Protein AF-A0A925IV89-F1 (afdb_monomer_lite)

Foldseek 3Di:
DDDPDPVVVVVVVVPPDPPPDPDCPVVVVVVLVVLLVVLVVVLVCLQPPDLDVPDPDPQVCVVVPNPDPVCPCLSVLLNCVSVVNNVVSVVRPVCSVVVNVVSVVVNVCSVDVPPPPPPDD

Secondary structure (DSSP, 8-state):
-----HHHHHHHGGG-------S-HHHHHHHHHHHHHHHHHHHHHHHHS---TTS----HHHHTT-S--TTTTHHHHHHHHHTT-HHHHHHH-TTHHHHHHHHHHHHHHHHS---------

Radius of gyration: 24.59 Å; chains: 1; bounding box: 34×31×83 Å

Sequence (121 aa):
MQKKNPEMITRMNKNFHPLSPPGNSIKKWMALHFELIFWITGICLLFFMNAAPAQPSLCFFRFIGLDSCPGCGIGHSIHHALHLRFAQSVQEHIAGIPAVLIILFRIKQLSYPKKTTVYEV

pLDDT: mean 71.46, std 14.23, range [42.53, 90.62]

Structure (mmCIF, N/CA/C/O backbone):
data_AF-A0A925IV89-F1
#
_entry.id   AF-A0A925IV89-F1
#
loop_
_atom_site.group_PDB
_atom_site.id
_atom_site.type_symbol
_atom_site.label_atom_id
_atom_site.label_alt_id
_atom_site.label_comp_id
_atom_site.label_asym_id
_atom_site.label_entity_id
_atom_site.label_seq_id
_atom_site.pdbx_PDB_ins_code
_atom_site.Cartn_x
_atom_site.Cartn_y
_atom_site.Cartn_z
_atom_site.occupancy
_atom_site.B_iso_or_equiv
_atom_site.auth_seq_id
_atom_site.auth_comp_id
_atom_site.auth_asym_id
_atom_site.auth_atom_id
_atom_site.pdbx_PDB_model_num
ATOM 1 N N . MET A 1 1 ? 2.321 15.042 61.373 1.00 42.53 1 MET A N 1
ATOM 2 C CA . MET A 1 1 ? 2.354 14.330 60.076 1.00 42.53 1 MET A CA 1
ATOM 3 C C . MET A 1 1 ? 1.242 13.285 60.068 1.00 42.53 1 MET A C 1
ATOM 5 O O . MET A 1 1 ? 1.300 12.342 60.844 1.00 42.53 1 MET A O 1
ATOM 9 N N . GLN A 1 2 ? 0.175 13.515 59.298 1.00 49.03 2 GLN A N 1
ATOM 10 C CA . GLN A 1 2 ? -1.017 12.655 59.237 1.00 49.03 2 GLN A CA 1
ATOM 11 C C . GLN A 1 2 ? -0.722 11.410 58.385 1.00 49.03 2 GLN A C 1
ATOM 13 O O . GLN A 1 2 ? -0.586 11.497 57.166 1.00 49.03 2 GLN A O 1
ATOM 18 N N . LYS A 1 3 ? -0.589 10.255 59.042 1.00 50.66 3 LYS A N 1
ATOM 19 C CA . LYS A 1 3 ? -0.358 8.943 58.425 1.00 50.66 3 LYS A CA 1
ATOM 20 C C . LYS A 1 3 ? -1.632 8.524 57.680 1.00 50.66 3 LYS A C 1
ATOM 22 O O . LYS A 1 3 ? -2.555 7.991 58.292 1.00 50.66 3 LYS A O 1
ATOM 27 N N . LYS A 1 4 ? -1.726 8.824 56.378 1.00 52.72 4 LYS A N 1
ATOM 28 C CA . LYS A 1 4 ? -2.882 8.426 55.557 1.00 52.72 4 LYS A CA 1
ATOM 29 C C . LYS A 1 4 ? -2.965 6.894 55.525 1.00 52.72 4 LYS A C 1
ATOM 31 O O . LYS A 1 4 ? -2.071 6.223 55.021 1.00 52.72 4 LYS A O 1
ATOM 36 N N . ASN A 1 5 ? -4.031 6.378 56.133 1.00 59.41 5 ASN A N 1
ATOM 37 C CA . ASN A 1 5 ? -4.378 4.965 56.261 1.00 59.41 5 ASN A CA 1
ATOM 38 C C . ASN A 1 5 ? -4.466 4.290 54.866 1.00 59.41 5 ASN A C 1
ATOM 40 O O . ASN A 1 5 ? -5.216 4.798 54.023 1.00 59.41 5 ASN A O 1
ATOM 44 N N . PRO A 1 6 ? -3.742 3.181 54.600 1.00 57.09 6 PRO A N 1
ATOM 45 C CA . PRO A 1 6 ? -3.689 2.529 53.280 1.00 57.09 6 PRO A CA 1
ATOM 46 C C . PRO A 1 6 ? -5.054 2.042 52.765 1.00 57.09 6 PRO A C 1
ATOM 48 O O . PRO A 1 6 ? -5.274 1.976 51.559 1.00 57.09 6 PRO A O 1
ATOM 51 N N . GLU A 1 7 ? -6.009 1.790 53.661 1.00 57.25 7 GLU A N 1
ATOM 52 C CA . GLU A 1 7 ? -7.374 1.362 53.325 1.00 57.25 7 GLU A CA 1
ATOM 53 C C . GLU A 1 7 ? -8.178 2.422 52.540 1.00 57.25 7 GLU A C 1
ATOM 55 O O . GLU A 1 7 ? -9.070 2.081 51.759 1.00 57.25 7 GLU A O 1
ATOM 60 N N . MET A 1 8 ? -7.873 3.719 52.710 1.00 51.84 8 MET A N 1
ATOM 61 C CA . MET A 1 8 ? -8.612 4.794 52.028 1.00 51.84 8 MET A CA 1
ATOM 62 C C . MET A 1 8 ? -8.209 4.966 50.560 1.00 51.84 8 MET A C 1
ATOM 64 O O . MET A 1 8 ? -9.066 5.242 49.720 1.00 51.84 8 MET A O 1
ATOM 68 N N . ILE A 1 9 ? -6.930 4.769 50.231 1.00 56.62 9 ILE A N 1
ATOM 69 C CA . ILE A 1 9 ? -6.426 4.910 48.854 1.00 56.62 9 ILE A CA 1
ATOM 70 C C . ILE A 1 9 ? -7.041 3.817 47.963 1.00 56.62 9 ILE A C 1
ATOM 72 O O . ILE A 1 9 ? -7.491 4.085 46.849 1.00 56.62 9 ILE A O 1
ATOM 76 N N . THR A 1 10 ? -7.191 2.606 48.504 1.00 57.38 10 THR A N 1
ATOM 77 C CA . THR A 1 10 ? -7.741 1.440 47.797 1.00 57.38 10 THR A CA 1
ATOM 78 C C . THR A 1 10 ? -9.226 1.579 47.433 1.00 57.38 10 THR A C 1
ATOM 80 O O . THR A 1 10 ? -9.700 0.930 46.500 1.00 57.38 10 THR A O 1
ATOM 83 N N . ARG A 1 11 ? -9.993 2.433 48.125 1.00 55.12 11 ARG A N 1
ATOM 84 C CA . ARG A 1 11 ? -11.411 2.675 47.792 1.00 55.12 11 ARG A CA 1
ATOM 85 C C . ARG A 1 11 ? -11.612 3.751 46.724 1.00 55.12 11 ARG A C 1
ATOM 87 O O . ARG A 1 11 ? -12.629 3.711 46.039 1.00 55.12 11 ARG A O 1
ATOM 94 N N . MET A 1 12 ? -10.657 4.663 46.537 1.00 53.91 12 MET A N 1
ATOM 95 C CA . MET A 1 12 ? -10.784 5.754 45.560 1.00 53.91 12 MET A CA 1
ATOM 96 C C . MET A 1 12 ? -10.483 5.321 44.113 1.00 53.91 12 MET A C 1
ATOM 98 O O . MET A 1 12 ? -11.050 5.894 43.191 1.00 53.91 12 MET A O 1
ATOM 102 N N . ASN A 1 13 ? -9.680 4.270 43.901 1.00 55.97 13 ASN A N 1
ATOM 103 C CA . ASN A 1 13 ? -9.344 3.763 42.558 1.00 55.97 13 ASN A CA 1
ATOM 104 C C . ASN A 1 13 ? -10.497 2.958 41.907 1.00 55.97 13 ASN A C 1
ATOM 106 O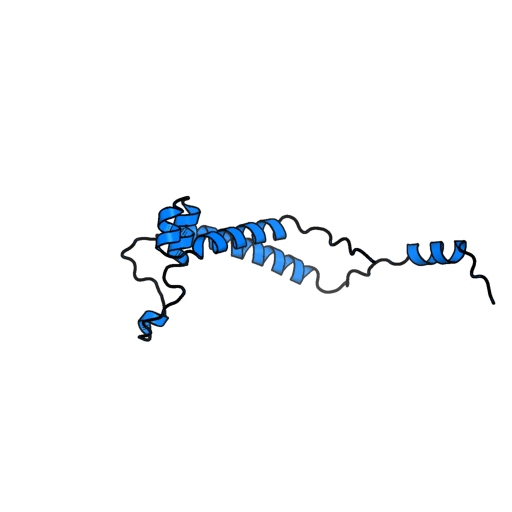 O . ASN A 1 13 ? -10.654 2.923 40.694 1.00 55.97 13 ASN A O 1
ATOM 110 N N . LYS A 1 14 ? -11.415 2.380 42.691 1.00 55.66 14 LYS A N 1
ATOM 111 C CA . LYS A 1 14 ? -12.485 1.525 42.133 1.00 55.66 14 LYS A CA 1
ATOM 112 C C . LYS A 1 14 ? -13.559 2.273 41.329 1.00 55.66 14 LYS A C 1
ATOM 114 O O . LYS A 1 14 ? -14.382 1.625 40.695 1.00 55.66 14 LYS A O 1
ATOM 119 N N . ASN A 1 15 ? -13.554 3.607 41.354 1.00 47.34 15 ASN A N 1
ATOM 120 C CA . ASN A 1 15 ? -14.486 4.447 40.597 1.00 47.34 15 ASN A CA 1
ATOM 121 C C . ASN A 1 15 ? -13.813 5.199 39.441 1.00 47.34 15 ASN A C 1
ATOM 123 O O . ASN A 1 15 ? -14.465 6.018 38.792 1.00 47.34 15 ASN A O 1
ATOM 127 N N . PHE A 1 16 ? -12.534 4.935 39.154 1.00 53.41 16 PHE A N 1
ATOM 128 C CA . PHE A 1 16 ? -11.874 5.520 37.993 1.00 53.41 16 PHE A CA 1
ATOM 129 C C . PHE A 1 16 ? -12.187 4.689 36.745 1.00 53.41 16 PHE A C 1
ATOM 131 O O . PHE A 1 16 ? -11.385 3.921 36.225 1.00 53.41 16 PHE A O 1
ATOM 138 N N . HIS A 1 17 ? -13.429 4.818 36.287 1.00 55.56 17 HIS A N 1
ATOM 139 C CA . HIS A 1 17 ? -13.809 4.434 34.938 1.00 55.56 17 HIS A CA 1
ATOM 140 C C . HIS A 1 17 ? -13.165 5.447 33.978 1.00 55.56 17 HIS A C 1
ATOM 142 O O . HIS A 1 17 ? -13.482 6.636 34.093 1.00 55.56 17 HIS A O 1
ATOM 148 N N . PRO A 1 18 ? -12.320 5.046 33.007 1.00 51.03 18 PRO A N 1
ATOM 149 C CA . PRO A 1 18 ? -11.990 5.934 31.908 1.00 51.03 18 PRO A CA 1
ATOM 150 C C . PRO A 1 18 ? -13.294 6.170 31.150 1.00 51.03 18 PRO A C 1
ATOM 152 O O . PRO A 1 18 ? -13.807 5.285 30.460 1.00 51.03 18 PRO A O 1
ATOM 155 N N . LEU A 1 19 ? -13.879 7.348 31.369 1.00 50.66 19 LEU A N 1
ATOM 156 C CA . LEU A 1 19 ? -15.038 7.844 30.649 1.00 50.66 19 LEU A CA 1
ATOM 157 C C . LEU A 1 19 ? -14.709 7.778 29.156 1.00 50.66 19 LEU A C 1
ATOM 159 O O . LEU A 1 19 ? -14.026 8.637 28.604 1.00 50.66 19 LEU A O 1
ATOM 163 N N . SER A 1 20 ? -15.187 6.716 28.508 1.00 55.44 20 SER A N 1
ATOM 164 C CA . SER A 1 20 ? -15.322 6.677 27.062 1.00 55.44 20 SER A CA 1
ATOM 165 C C . SER A 1 20 ? -16.215 7.859 26.691 1.00 55.44 20 SER A C 1
ATOM 167 O O . SER A 1 20 ? -17.321 7.936 27.227 1.00 55.44 20 SER A O 1
ATOM 169 N N . PRO A 1 21 ? -15.762 8.805 25.852 1.00 55.09 21 PRO A N 1
ATOM 170 C CA . PRO A 1 21 ? -16.549 9.985 25.533 1.00 55.09 21 PRO A CA 1
ATOM 171 C C . PRO A 1 21 ? -17.866 9.555 24.864 1.00 55.09 21 PRO A C 1
ATOM 173 O O . PRO A 1 21 ? -17.824 8.976 23.771 1.00 55.09 21 PRO A O 1
ATOM 176 N N . PRO A 1 22 ? -19.041 9.826 25.467 1.00 61.34 22 PRO A N 1
ATOM 177 C CA . PRO A 1 22 ? -20.311 9.620 24.796 1.00 61.34 22 PRO A CA 1
ATOM 178 C C . PRO A 1 22 ? -20.527 10.796 23.839 1.00 61.34 22 PRO A C 1
ATOM 180 O O . PRO A 1 22 ? -20.960 11.875 24.228 1.00 61.34 22 PRO A O 1
ATOM 183 N N . GLY A 1 23 ? -20.171 10.606 22.570 1.00 53.81 23 GLY A N 1
ATOM 184 C CA . GLY A 1 23 ? -20.397 11.619 21.541 1.00 53.81 23 GLY A CA 1
ATOM 185 C C . GLY A 1 23 ? -19.871 11.195 20.176 1.00 53.81 23 GLY A C 1
ATOM 186 O O . GLY A 1 23 ? -18.667 11.206 19.945 1.00 53.81 23 GLY A O 1
ATOM 187 N N . ASN A 1 24 ? -20.791 10.854 19.266 1.00 59.53 24 ASN A N 1
ATOM 188 C CA . ASN A 1 24 ? -20.609 10.462 17.854 1.00 59.53 24 ASN A CA 1
ATOM 189 C C . ASN A 1 24 ? -20.195 9.004 17.538 1.00 59.53 24 ASN A C 1
ATOM 191 O O . ASN A 1 24 ? -19.471 8.755 16.570 1.00 59.53 24 ASN A O 1
ATOM 195 N N . SER A 1 25 ? -20.736 8.019 18.267 1.00 61.69 25 SER A N 1
ATOM 196 C CA . SER A 1 25 ? -20.529 6.578 18.006 1.00 61.69 25 SER A CA 1
ATOM 197 C C . SER A 1 25 ? -20.932 6.108 16.601 1.00 61.69 25 SER A C 1
ATOM 199 O O . SER A 1 25 ? -20.268 5.238 16.048 1.00 61.69 25 SER A O 1
ATOM 201 N N . ILE A 1 26 ? -21.945 6.717 15.977 1.00 67.44 26 ILE A N 1
ATOM 202 C CA . ILE A 1 26 ? -22.369 6.379 14.606 1.00 67.44 26 ILE A CA 1
ATOM 203 C C . ILE A 1 26 ? -21.322 6.776 13.561 1.00 67.44 26 ILE A C 1
ATOM 205 O O . ILE A 1 26 ? -21.034 5.999 12.657 1.00 67.44 26 ILE A O 1
ATOM 209 N N . LYS A 1 27 ? -20.686 7.947 13.701 1.00 70.25 27 LYS A N 1
ATOM 210 C CA . LYS A 1 27 ? -19.675 8.408 12.735 1.00 70.25 27 LYS A CA 1
ATOM 211 C C . LYS A 1 27 ? -18.418 7.544 12.785 1.00 70.25 27 LYS A C 1
ATOM 213 O O . LYS A 1 27 ? -17.875 7.215 11.738 1.00 70.25 27 LYS A O 1
ATOM 218 N N . LYS A 1 28 ? -17.992 7.136 13.987 1.00 68.75 28 LYS A N 1
ATOM 219 C CA . LYS A 1 28 ? -16.848 6.227 14.170 1.00 68.75 28 LYS A CA 1
ATOM 220 C C . LYS A 1 28 ? -17.137 4.831 13.624 1.00 68.75 28 LYS A C 1
ATOM 222 O O . LYS A 1 28 ? -16.285 4.271 12.948 1.00 68.75 28 LYS A O 1
ATOM 227 N N . TRP A 1 29 ? -18.338 4.302 13.864 1.00 68.56 29 TRP A N 1
ATOM 228 C CA . TRP A 1 29 ? -18.762 3.024 13.292 1.00 68.56 29 TRP A CA 1
ATOM 229 C C . TRP A 1 29 ? -18.818 3.066 11.765 1.00 68.56 29 TRP A C 1
ATOM 231 O O . TRP A 1 29 ? -18.255 2.183 11.124 1.00 68.56 29 TRP A O 1
ATOM 241 N N . MET A 1 30 ? -19.419 4.104 11.178 1.00 75.00 30 MET A N 1
ATOM 242 C CA . MET A 1 30 ? -19.453 4.267 9.723 1.00 75.00 30 MET A CA 1
ATOM 243 C C . MET A 1 30 ? -18.044 4.396 9.145 1.00 75.00 30 MET A C 1
ATOM 245 O O . MET A 1 30 ? -17.704 3.645 8.240 1.00 75.00 30 MET A O 1
ATOM 249 N N . ALA A 1 31 ? -17.200 5.275 9.694 1.00 75.06 31 ALA A N 1
ATOM 250 C CA . ALA A 1 31 ? -15.827 5.455 9.220 1.00 75.06 31 ALA A CA 1
ATOM 251 C C . ALA A 1 31 ? -15.019 4.146 9.263 1.00 75.06 31 ALA A C 1
ATOM 253 O O . ALA A 1 31 ? -14.330 3.836 8.299 1.00 75.06 31 ALA A O 1
ATOM 254 N N . LEU A 1 32 ? -15.172 3.343 10.324 1.00 74.38 32 LEU A N 1
ATOM 255 C CA . LEU A 1 32 ? -14.529 2.032 10.449 1.00 74.38 32 LEU A CA 1
ATOM 256 C C . LEU A 1 32 ? -14.971 1.062 9.340 1.00 74.38 32 LEU A C 1
ATOM 258 O O . LEU A 1 32 ? -14.141 0.397 8.729 1.00 74.38 32 LEU A O 1
ATOM 262 N N . HIS A 1 33 ? -16.276 0.987 9.062 1.00 82.00 33 HIS A N 1
ATOM 263 C CA . HIS A 1 33 ? -16.806 0.098 8.023 1.00 82.00 33 HIS A CA 1
ATOM 264 C C . HIS A 1 33 ? -16.402 0.570 6.625 1.00 82.00 33 HIS A C 1
ATOM 266 O O . HIS A 1 33 ? -15.995 -0.245 5.801 1.00 82.00 33 HIS A O 1
ATOM 272 N N . PHE A 1 34 ? -16.454 1.879 6.368 1.00 87.88 34 PHE A N 1
ATOM 273 C CA . PHE A 1 34 ? -16.003 2.456 5.103 1.00 87.88 34 PHE A CA 1
ATOM 274 C C . PHE A 1 34 ? -14.510 2.243 4.879 1.00 87.88 34 PHE A C 1
ATOM 276 O O . PHE A 1 34 ? -14.124 1.903 3.768 1.00 87.88 34 PHE A O 1
ATOM 283 N N . GLU A 1 35 ? -13.677 2.383 5.911 1.00 87.00 35 GLU A N 1
ATOM 284 C CA . GLU A 1 35 ? -12.242 2.130 5.801 1.00 87.00 35 GLU A CA 1
ATOM 285 C C . GLU A 1 35 ? -11.968 0.660 5.451 1.00 87.00 35 GLU A C 1
ATOM 287 O O . GLU A 1 35 ? -11.183 0.381 4.546 1.00 87.00 35 GLU A O 1
ATOM 292 N N . LEU A 1 36 ? -12.676 -0.288 6.080 1.00 86.81 36 LEU A N 1
ATOM 293 C CA . LEU A 1 36 ? -12.548 -1.713 5.755 1.00 86.81 36 LEU A CA 1
ATOM 294 C C . LEU A 1 36 ? -12.950 -1.994 4.303 1.00 86.81 36 LEU A C 1
ATOM 296 O O . LEU A 1 36 ? -12.193 -2.621 3.563 1.00 86.81 36 LEU A O 1
ATOM 300 N N . ILE A 1 37 ? -14.124 -1.506 3.891 1.00 89.56 37 ILE A N 1
ATOM 3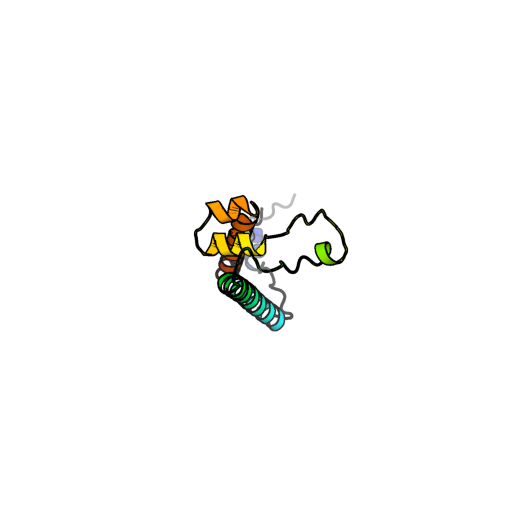01 C CA . ILE A 1 37 ? -14.639 -1.677 2.529 1.00 89.56 37 ILE A CA 1
ATOM 302 C C . ILE A 1 37 ? -13.682 -1.041 1.522 1.00 89.56 37 ILE A C 1
ATOM 304 O O . ILE A 1 37 ? -13.407 -1.645 0.489 1.00 89.56 37 ILE A O 1
ATOM 308 N N . PHE A 1 38 ? -13.131 0.134 1.826 1.00 90.56 38 PHE A N 1
ATOM 309 C CA . PHE A 1 38 ? -12.170 0.828 0.976 1.00 90.56 38 PHE A CA 1
ATOM 310 C C . PHE A 1 38 ? -10.894 0.005 0.768 1.00 90.56 38 PHE A C 1
ATOM 312 O O . PHE A 1 38 ? -10.480 -0.190 -0.373 1.00 90.56 38 PHE A O 1
ATOM 319 N N . TRP A 1 39 ? -10.305 -0.542 1.837 1.00 89.81 39 TRP A N 1
ATOM 320 C CA . TRP A 1 39 ? -9.104 -1.376 1.727 1.00 89.81 39 TRP A CA 1
ATOM 321 C C . TRP A 1 39 ? -9.360 -2.684 0.967 1.00 89.81 39 TRP A C 1
ATOM 323 O O . TRP A 1 39 ? -8.554 -3.057 0.113 1.00 89.81 39 TRP A O 1
ATOM 333 N N . ILE A 1 40 ? -10.484 -3.362 1.234 1.00 89.88 40 ILE A N 1
ATOM 334 C CA . ILE A 1 40 ? -10.870 -4.590 0.520 1.00 89.88 40 ILE A CA 1
ATOM 335 C C . ILE A 1 40 ? -11.110 -4.291 -0.962 1.00 89.88 40 ILE A C 1
ATOM 337 O O . ILE A 1 40 ? -10.560 -4.973 -1.825 1.00 89.88 40 ILE A O 1
ATOM 341 N N . THR A 1 41 ? -11.879 -3.243 -1.260 1.00 90.62 41 THR A N 1
ATOM 342 C CA . THR A 1 41 ? -12.165 -2.818 -2.637 1.00 90.62 41 THR A CA 1
ATOM 343 C C . THR A 1 41 ? -10.879 -2.446 -3.365 1.00 90.62 41 THR A C 1
ATOM 345 O O . THR A 1 41 ? -10.706 -2.840 -4.512 1.00 90.62 41 THR A O 1
ATOM 348 N N . GLY A 1 42 ? -9.948 -1.757 -2.696 1.00 89.12 42 GLY A N 1
ATOM 349 C CA . GLY A 1 42 ? -8.627 -1.447 -3.233 1.00 89.12 42 GLY A CA 1
ATOM 350 C C . GLY A 1 42 ? -7.860 -2.704 -3.640 1.00 89.12 42 GLY A C 1
ATOM 351 O O . GLY A 1 42 ? -7.455 -2.816 -4.792 1.00 89.12 42 GLY A O 1
ATOM 352 N N . ILE A 1 43 ? -7.717 -3.691 -2.746 1.00 88.06 43 ILE A N 1
ATOM 353 C CA . ILE A 1 43 ? -7.040 -4.956 -3.086 1.00 88.06 43 ILE A CA 1
ATOM 354 C C . ILE A 1 43 ? -7.753 -5.682 -4.225 1.00 88.06 43 ILE A C 1
ATOM 356 O O . ILE A 1 43 ? -7.085 -6.135 -5.150 1.00 88.06 43 ILE A O 1
ATOM 360 N N . CYS A 1 44 ? -9.084 -5.782 -4.192 1.00 89.31 44 CYS A N 1
ATOM 361 C CA . CYS A 1 44 ? -9.842 -6.420 -5.267 1.00 89.31 44 CYS A CA 1
ATOM 362 C C . CYS A 1 44 ? -9.604 -5.719 -6.606 1.00 89.31 44 CYS A C 1
ATOM 364 O O . CYS A 1 44 ? -9.323 -6.380 -7.601 1.00 89.31 44 CYS A O 1
ATOM 366 N N . LEU A 1 45 ? -9.667 -4.389 -6.635 1.00 87.06 45 LEU A N 1
ATOM 367 C CA . LEU A 1 45 ? -9.451 -3.618 -7.851 1.00 87.06 45 LEU A CA 1
ATOM 368 C C . LEU A 1 45 ? -8.025 -3.800 -8.374 1.00 87.06 45 LEU A C 1
ATOM 370 O O . LEU A 1 45 ? -7.862 -4.050 -9.560 1.00 87.06 45 LEU A O 1
ATOM 374 N N . LEU A 1 46 ? -7.004 -3.758 -7.512 1.00 85.62 46 LEU A N 1
ATOM 375 C CA . LEU A 1 46 ? -5.615 -4.007 -7.919 1.00 85.62 46 LEU A CA 1
ATOM 376 C C . LEU A 1 46 ? -5.377 -5.459 -8.370 1.00 85.62 46 LEU A C 1
ATOM 378 O O . LEU A 1 46 ? -4.566 -5.695 -9.262 1.00 85.62 46 LEU A O 1
ATOM 382 N N . PHE A 1 47 ? -6.092 -6.423 -7.792 1.00 85.50 47 PHE A N 1
ATOM 383 C CA . PHE A 1 47 ? -6.042 -7.823 -8.209 1.00 85.50 47 PHE A CA 1
ATOM 384 C C . PHE A 1 47 ? -6.649 -8.025 -9.604 1.00 85.50 47 PHE A C 1
ATOM 386 O O . PHE A 1 47 ? -6.051 -8.689 -10.443 1.00 85.50 47 PHE A O 1
ATOM 393 N N . PHE A 1 48 ? -7.811 -7.425 -9.880 1.00 84.75 48 PHE A N 1
ATOM 394 C CA . PHE A 1 48 ? -8.472 -7.531 -11.187 1.00 84.75 48 PHE A CA 1
ATOM 395 C C . PHE A 1 48 ? -7.896 -6.589 -12.249 1.00 84.75 48 PHE A C 1
ATOM 397 O O . PHE A 1 48 ? -8.115 -6.801 -13.442 1.00 84.75 48 PHE A O 1
ATOM 404 N N . MET A 1 49 ? -7.172 -5.545 -11.842 1.00 79.44 49 MET A N 1
ATOM 405 C CA . MET A 1 49 ? -6.498 -4.644 -12.765 1.00 79.44 49 MET A CA 1
ATOM 406 C C . MET A 1 49 ? -5.419 -5.416 -13.519 1.00 79.44 49 MET A C 1
ATOM 408 O O . MET A 1 49 ? -4.521 -6.000 -12.924 1.00 79.44 49 MET A O 1
ATOM 412 N N . ASN A 1 50 ? -5.504 -5.413 -14.844 1.00 68.56 50 ASN A N 1
ATOM 413 C CA . ASN A 1 50 ? -4.547 -6.112 -15.685 1.00 68.56 50 ASN A CA 1
ATOM 414 C C . ASN A 1 50 ? -3.196 -5.376 -15.667 1.00 68.56 50 ASN A C 1
ATOM 416 O O . ASN A 1 50 ? -3.087 -4.297 -16.250 1.00 68.56 50 ASN A O 1
ATOM 420 N N . ALA A 1 51 ? -2.167 -5.956 -15.043 1.00 67.56 51 ALA A N 1
ATOM 421 C CA . ALA A 1 51 ? -0.789 -5.453 -15.093 1.00 67.56 51 ALA A CA 1
ATOM 422 C C . ALA A 1 51 ? -0.098 -5.818 -16.420 1.00 67.56 51 ALA A C 1
ATOM 424 O O . ALA A 1 51 ? 1.008 -6.357 -16.453 1.00 67.56 51 ALA A O 1
ATOM 425 N N . ALA A 1 52 ? -0.780 -5.592 -17.543 1.00 63.41 52 ALA A N 1
ATOM 426 C CA . ALA A 1 52 ? -0.204 -5.868 -18.848 1.00 63.41 52 ALA A CA 1
ATOM 427 C C . ALA A 1 52 ? 0.945 -4.877 -19.128 1.00 63.41 52 ALA A C 1
ATOM 429 O O . ALA A 1 52 ? 0.745 -3.666 -19.004 1.00 63.41 52 ALA A O 1
ATOM 430 N N . PRO A 1 53 ? 2.119 -5.352 -19.588 1.00 56.38 53 PRO A N 1
ATOM 431 C CA . PRO A 1 53 ? 3.319 -4.526 -19.779 1.00 56.38 53 PRO A CA 1
ATOM 432 C C . PRO A 1 53 ? 3.163 -3.429 -20.846 1.00 56.38 53 PRO A C 1
ATOM 434 O O . PRO A 1 53 ? 3.993 -2.531 -20.931 1.00 56.38 53 PRO A O 1
ATOM 437 N N . ALA A 1 54 ? 2.112 -3.501 -21.667 1.00 51.56 54 ALA A N 1
ATOM 438 C CA . ALA A 1 54 ? 1.851 -2.580 -22.770 1.00 51.56 54 ALA A CA 1
ATOM 439 C C . ALA A 1 54 ? 0.785 -1.517 -22.461 1.00 51.56 54 ALA A C 1
ATOM 441 O O . ALA A 1 54 ? 0.509 -0.681 -23.320 1.00 51.56 54 ALA A O 1
ATOM 442 N N . GLN A 1 55 ? 0.167 -1.539 -21.274 1.00 53.16 55 GLN A N 1
ATOM 443 C CA . GLN A 1 55 ? -0.816 -0.51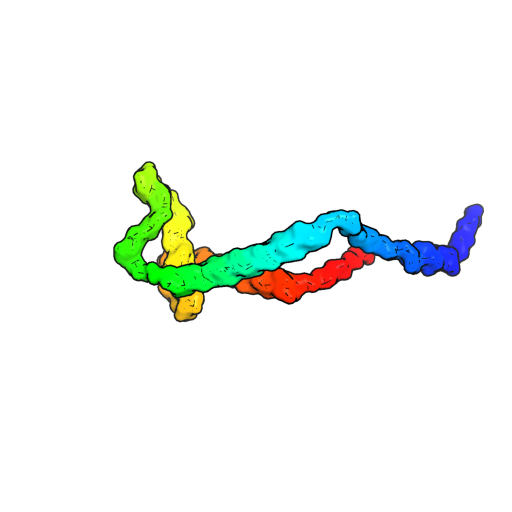8 -20.930 1.00 53.16 55 GLN A CA 1
ATOM 444 C C . GLN A 1 55 ? -0.096 0.719 -20.385 1.00 53.16 55 GLN A C 1
ATOM 446 O O . GLN A 1 55 ? 0.689 0.593 -19.440 1.00 53.16 55 GLN A O 1
ATOM 451 N N . PRO A 1 56 ? -0.335 1.913 -20.958 1.00 52.47 56 PRO A N 1
ATOM 452 C CA . PRO A 1 56 ? 0.245 3.140 -20.446 1.00 52.47 56 PRO A CA 1
ATOM 453 C C . PRO A 1 56 ? -0.237 3.312 -19.010 1.00 52.47 56 PRO A C 1
ATOM 455 O O . PRO A 1 56 ? -1.425 3.519 -18.755 1.00 52.47 56 PRO A O 1
ATOM 458 N N . SER A 1 57 ? 0.684 3.196 -18.054 1.00 56.22 57 SER A N 1
ATOM 459 C CA . SER A 1 57 ? 0.394 3.585 -16.686 1.00 56.22 57 SER A CA 1
ATOM 460 C C . SER A 1 57 ? -0.066 5.041 -16.737 1.00 56.22 57 SER A C 1
ATOM 462 O O . SER A 1 57 ? 0.598 5.897 -17.325 1.00 56.22 57 SER A O 1
ATOM 464 N N . LEU A 1 58 ? -1.231 5.328 -16.150 1.00 53.22 58 LEU A N 1
ATOM 465 C CA . LEU A 1 58 ? -1.759 6.679 -15.933 1.00 53.22 58 LEU A CA 1
ATOM 466 C C . LEU A 1 58 ? -0.861 7.443 -14.929 1.00 53.22 58 LEU A C 1
ATOM 468 O O . LEU A 1 58 ? -1.335 8.009 -13.949 1.00 53.22 58 LEU A O 1
ATOM 472 N N . CYS A 1 59 ? 0.465 7.443 -15.124 1.00 65.50 59 CYS A N 1
ATOM 473 C CA . CYS A 1 59 ? 1.368 8.337 -14.421 1.00 65.50 59 CYS A CA 1
ATOM 474 C C . CYS A 1 59 ? 1.118 9.732 -15.009 1.00 65.50 59 CYS A C 1
ATOM 476 O O . CYS A 1 59 ? 1.661 10.102 -16.047 1.00 65.50 59 CYS A O 1
ATOM 478 N N . PHE A 1 60 ? 0.273 10.505 -14.327 1.00 66.25 60 PHE A N 1
ATOM 479 C CA . PHE A 1 60 ? -0.000 11.912 -14.629 1.00 66.25 60 PHE A CA 1
ATOM 480 C C . PHE A 1 60 ? 1.297 12.721 -14.831 1.00 66.25 60 PHE A C 1
ATOM 482 O O . PHE A 1 60 ? 1.348 13.597 -15.689 1.00 66.25 60 PHE A O 1
ATOM 489 N N . PHE A 1 61 ? 2.384 12.355 -14.134 1.00 67.31 61 PHE A N 1
ATOM 490 C CA . PHE A 1 61 ? 3.710 12.964 -14.299 1.00 67.31 61 PHE A CA 1
ATOM 491 C C . PHE A 1 61 ? 4.309 12.787 -15.707 1.00 67.31 61 PHE A C 1
ATOM 493 O O . PHE A 1 61 ? 4.937 13.710 -16.217 1.00 67.31 61 PHE A O 1
ATOM 500 N N . ARG A 1 62 ? 4.054 11.652 -16.377 1.00 63.69 62 ARG A N 1
ATOM 501 C CA . ARG A 1 62 ? 4.466 11.418 -17.774 1.00 63.69 62 ARG A CA 1
ATOM 502 C C . ARG A 1 62 ? 3.724 12.354 -18.731 1.00 63.69 62 ARG A C 1
ATOM 504 O O . ARG A 1 62 ? 4.301 12.791 -19.719 1.00 63.69 62 ARG A O 1
ATOM 511 N N . PHE A 1 63 ? 2.467 12.683 -18.425 1.00 70.12 63 PHE A N 1
ATOM 512 C CA . PHE A 1 63 ? 1.656 13.592 -19.239 1.00 70.12 63 PHE A CA 1
ATOM 513 C C . PHE A 1 63 ? 2.128 15.051 -19.134 1.00 70.12 63 PHE A C 1
ATOM 515 O O . PHE A 1 63 ? 2.052 15.789 -20.109 1.00 70.12 63 PHE A O 1
ATOM 522 N N . ILE A 1 64 ? 2.675 15.450 -17.981 1.00 79.69 64 ILE A N 1
ATOM 523 C CA . ILE A 1 64 ? 3.255 16.789 -17.760 1.00 79.69 64 ILE A CA 1
ATOM 524 C C . ILE A 1 64 ? 4.757 16.873 -18.098 1.00 79.69 64 ILE A C 1
ATOM 526 O O . ILE A 1 64 ? 5.385 17.887 -17.809 1.00 79.69 64 ILE A O 1
ATOM 530 N N . GLY A 1 65 ? 5.341 15.829 -18.702 1.00 70.81 65 GLY A N 1
ATOM 531 C CA . GLY A 1 65 ? 6.732 15.841 -19.176 1.00 70.81 65 GLY A CA 1
ATOM 532 C C . GLY A 1 65 ? 7.802 15.701 -18.087 1.00 70.81 65 GLY A C 1
ATOM 533 O O . GLY A 1 65 ? 8.947 16.079 -18.313 1.00 70.81 65 GLY A O 1
ATOM 534 N N . LEU A 1 66 ? 7.457 15.174 -16.908 1.00 69.38 66 LEU A N 1
ATOM 535 C CA . LEU A 1 66 ? 8.433 14.836 -15.869 1.00 69.38 66 LEU A CA 1
ATOM 536 C C . LEU A 1 66 ? 8.946 13.400 -16.061 1.00 69.38 66 LEU A C 1
ATOM 538 O O . LEU A 1 66 ? 8.193 12.438 -15.900 1.00 69.38 66 LEU A O 1
ATOM 542 N N . ASP A 1 67 ? 10.244 13.252 -16.345 1.00 61.44 67 ASP A N 1
ATOM 543 C CA . ASP A 1 67 ? 10.912 11.946 -16.509 1.00 61.44 67 ASP A CA 1
ATOM 544 C C . ASP A 1 67 ? 11.107 11.179 -15.188 1.00 61.44 67 ASP A C 1
ATOM 546 O O . ASP A 1 67 ? 11.239 9.955 -15.177 1.00 61.44 67 ASP A O 1
ATOM 550 N N . SER A 1 68 ? 11.056 11.876 -14.052 1.00 59.69 68 SER A N 1
ATOM 551 C CA . SER A 1 68 ? 11.206 11.288 -12.717 1.00 59.69 68 SER A CA 1
ATOM 552 C C . SER A 1 68 ? 9.836 10.959 -12.106 1.00 59.69 68 SER A C 1
ATOM 554 O O . SER A 1 68 ? 9.283 11.764 -11.361 1.00 59.69 68 SER A O 1
ATOM 556 N N . CYS A 1 69 ? 9.273 9.779 -12.401 1.00 67.00 69 CYS A N 1
ATOM 557 C CA . CYS A 1 69 ? 8.068 9.249 -11.733 1.00 67.00 69 CYS A CA 1
ATOM 558 C C . CYS A 1 69 ? 8.511 8.218 -10.664 1.00 67.00 69 CYS A C 1
ATOM 560 O O . CYS A 1 69 ? 8.637 7.036 -10.985 1.00 67.00 69 CYS A O 1
ATOM 562 N N . PRO A 1 70 ? 8.751 8.623 -9.394 1.00 64.75 70 PRO A N 1
ATOM 563 C CA . PRO A 1 70 ? 9.323 7.762 -8.343 1.00 64.75 70 PRO A CA 1
ATOM 564 C C . PRO A 1 70 ? 8.386 6.640 -7.868 1.00 64.75 70 PRO A C 1
ATOM 566 O O . PRO A 1 70 ? 8.744 5.878 -6.980 1.00 64.75 70 PRO A O 1
ATOM 569 N N . GLY A 1 71 ? 7.177 6.563 -8.426 1.00 63.56 71 GLY A N 1
ATOM 570 C CA . GLY A 1 71 ? 6.183 5.536 -8.122 1.00 63.56 71 GLY A CA 1
ATOM 571 C C . GLY A 1 71 ? 5.524 4.943 -9.366 1.00 63.56 71 GLY A C 1
ATOM 572 O O . GLY A 1 71 ? 4.444 4.357 -9.262 1.00 63.56 71 GLY A O 1
ATOM 573 N N . CYS A 1 72 ? 6.129 5.111 -10.549 1.00 71.06 72 CYS A N 1
ATOM 574 C CA . CYS A 1 72 ? 5.637 4.458 -11.758 1.00 71.06 72 CYS A CA 1
ATOM 575 C C . CYS A 1 72 ? 5.672 2.939 -11.551 1.00 71.06 72 CYS A C 1
ATOM 577 O O . CYS A 1 72 ? 6.698 2.393 -11.161 1.00 71.06 72 CYS A O 1
ATOM 579 N N . GLY A 1 73 ? 4.548 2.258 -11.771 1.00 73.44 73 GLY A N 1
ATOM 580 C CA . GLY A 1 73 ? 4.487 0.801 -11.639 1.00 73.44 73 GLY A CA 1
ATOM 581 C C . GLY A 1 73 ? 4.239 0.268 -10.224 1.00 73.44 73 GLY A C 1
ATOM 582 O O . GLY A 1 73 ? 4.178 -0.944 -10.068 1.00 73.44 73 GLY A O 1
ATOM 583 N N . ILE A 1 74 ? 3.992 1.102 -9.201 1.00 79.62 74 ILE A N 1
ATOM 584 C CA . ILE A 1 74 ? 3.583 0.594 -7.869 1.00 79.62 74 ILE A CA 1
ATOM 585 C C . ILE A 1 74 ? 2.325 -0.285 -7.973 1.00 79.62 74 ILE A C 1
ATOM 587 O O . ILE A 1 74 ? 2.255 -1.334 -7.339 1.00 79.62 74 ILE A O 1
ATOM 591 N N . GLY A 1 75 ? 1.350 0.102 -8.802 1.00 79.62 75 GLY A N 1
ATOM 592 C CA . GLY A 1 75 ? 0.138 -0.691 -9.029 1.00 79.62 75 GLY A CA 1
ATOM 593 C C . GLY A 1 75 ? 0.413 -2.053 -9.678 1.00 79.62 75 GLY A C 1
ATOM 594 O O . GLY A 1 75 ? -0.152 -3.053 -9.241 1.00 79.62 75 GLY A O 1
ATOM 595 N N . HIS A 1 76 ? 1.313 -2.109 -10.666 1.00 79.19 76 HIS A N 1
ATOM 596 C CA . HIS A 1 76 ? 1.724 -3.366 -11.305 1.00 79.19 76 HIS A CA 1
ATOM 597 C C . HIS A 1 76 ? 2.522 -4.242 -10.336 1.00 79.19 76 HIS A C 1
ATOM 599 O O . HIS A 1 76 ? 2.236 -5.429 -10.188 1.00 79.19 76 HIS A O 1
ATOM 605 N N . SER A 1 77 ? 3.414 -3.632 -9.556 1.00 84.69 77 SER A N 1
ATOM 606 C CA . SER A 1 77 ? 4.192 -4.349 -8.558 1.00 84.69 77 SER A CA 1
ATOM 607 C C . SER A 1 77 ? 3.296 -4.947 -7.470 1.00 84.69 77 SER A C 1
ATOM 609 O O . SER A 1 77 ? 3.507 -6.092 -7.068 1.00 84.69 77 SER A O 1
ATOM 611 N N . ILE A 1 78 ? 2.257 -4.226 -7.028 1.00 85.88 78 ILE A N 1
ATOM 612 C CA . ILE A 1 78 ? 1.244 -4.756 -6.104 1.00 85.88 78 ILE A CA 1
ATOM 613 C C . ILE A 1 78 ? 0.458 -5.9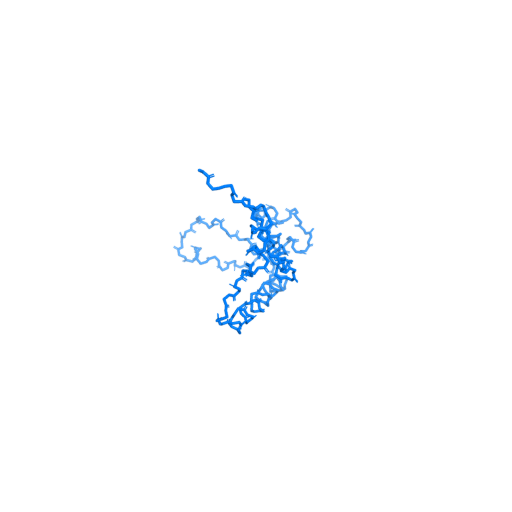01 -6.753 1.00 85.88 78 ILE A C 1
ATOM 615 O O . ILE A 1 78 ? 0.264 -6.930 -6.113 1.00 85.88 78 ILE A O 1
ATOM 619 N N . HIS A 1 79 ? 0.041 -5.766 -8.012 1.00 87.50 79 HIS A N 1
ATOM 620 C CA . HIS A 1 79 ? -0.644 -6.837 -8.737 1.00 87.50 79 HIS A CA 1
ATOM 621 C C . HIS A 1 79 ? 0.217 -8.110 -8.810 1.00 87.50 79 HIS A C 1
ATOM 623 O O . HIS A 1 79 ? -0.230 -9.192 -8.426 1.00 87.50 79 HIS A O 1
ATOM 629 N N . HIS A 1 80 ? 1.488 -7.9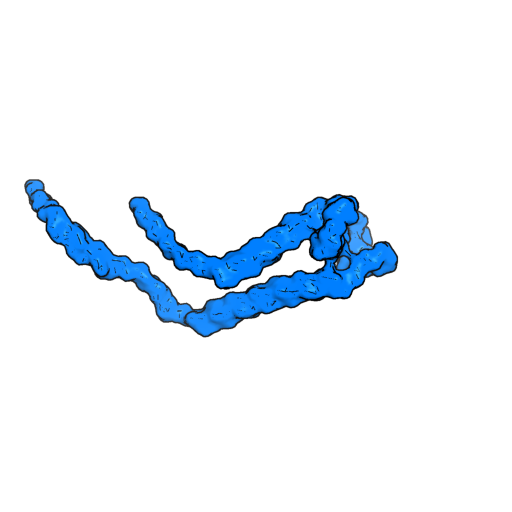89 -9.201 1.00 85.12 80 HIS A N 1
ATOM 630 C CA . HIS A 1 80 ? 2.427 -9.110 -9.206 1.00 85.12 80 HIS A CA 1
ATOM 631 C C . HIS A 1 80 ? 2.646 -9.697 -7.808 1.00 85.12 80 HIS A C 1
ATOM 633 O O . HIS A 1 80 ? 2.695 -10.920 -7.669 1.00 85.12 80 HIS A O 1
ATOM 639 N N . ALA A 1 81 ? 2.722 -8.862 -6.767 1.00 86.88 81 ALA A N 1
ATOM 640 C CA . ALA A 1 81 ? 2.817 -9.324 -5.383 1.00 86.88 81 ALA A CA 1
ATOM 641 C C . ALA A 1 81 ? 1.564 -10.105 -4.944 1.00 86.88 81 ALA A C 1
ATOM 643 O O . ALA A 1 81 ? 1.697 -11.148 -4.305 1.00 86.88 81 ALA A O 1
ATOM 644 N N . LEU A 1 82 ? 0.361 -9.656 -5.324 1.00 85.56 82 LEU A N 1
ATOM 645 C CA . LEU A 1 82 ? -0.901 -10.351 -5.041 1.00 85.56 82 LEU A CA 1
ATOM 646 C C . LEU A 1 82 ? -1.013 -11.688 -5.791 1.00 85.56 82 LEU A C 1
ATOM 648 O O . LEU A 1 82 ? -1.538 -12.655 -5.245 1.00 85.56 82 LEU A O 1
ATOM 652 N N . HIS A 1 83 ? -0.460 -11.776 -7.002 1.00 87.81 83 HIS A N 1
ATOM 653 C CA . HIS A 1 83 ? -0.350 -13.017 -7.778 1.00 87.81 83 HIS A CA 1
ATOM 654 C C . HIS A 1 83 ? 0.806 -13.936 -7.335 1.00 87.81 83 HIS A C 1
ATOM 656 O O . HIS A 1 83 ? 1.122 -14.896 -8.039 1.00 87.81 83 HIS A O 1
ATOM 662 N N . LEU A 1 84 ? 1.446 -13.661 -6.189 1.00 85.88 84 LEU A N 1
ATOM 663 C CA . LEU A 1 84 ? 2.588 -14.418 -5.647 1.00 85.88 84 LEU A CA 1
ATOM 664 C C . LEU A 1 84 ? 3.826 -14.417 -6.568 1.00 85.88 84 LEU A C 1
ATOM 666 O O . LEU A 1 84 ? 4.725 -15.247 -6.433 1.00 85.88 84 LEU A O 1
ATOM 670 N N . ARG A 1 85 ? 3.916 -13.459 -7.495 1.00 85.50 85 ARG A N 1
ATOM 671 C CA . ARG A 1 85 ? 5.045 -13.272 -8.415 1.00 85.50 85 ARG A CA 1
ATOM 672 C C . ARG A 1 85 ? 6.025 -12.231 -7.878 1.00 85.50 85 ARG A C 1
ATOM 674 O O . ARG A 1 85 ? 6.256 -11.185 -8.484 1.00 85.50 85 ARG A O 1
ATOM 681 N N . PHE A 1 86 ? 6.636 -12.535 -6.736 1.00 83.81 86 PHE A N 1
ATOM 682 C CA . PHE A 1 86 ? 7.522 -11.607 -6.022 1.00 83.81 86 PHE A CA 1
ATOM 683 C C . PHE A 1 86 ? 8.731 -11.143 -6.844 1.00 83.81 86 PHE A C 1
ATOM 685 O O . PHE A 1 86 ? 9.116 -9.982 -6.754 1.00 83.81 86 PHE A O 1
ATOM 692 N N . ALA A 1 87 ? 9.294 -12.010 -7.692 1.00 83.62 87 ALA A N 1
ATOM 693 C CA . ALA A 1 87 ? 10.417 -11.645 -8.556 1.00 83.62 87 ALA A CA 1
ATOM 694 C C . ALA A 1 87 ? 10.050 -10.526 -9.550 1.00 83.62 87 ALA A C 1
ATOM 696 O O . ALA A 1 87 ? 10.818 -9.582 -9.708 1.00 83.62 87 ALA A O 1
ATOM 697 N N . GLN A 1 88 ? 8.864 -10.598 -10.169 1.00 79.56 88 GLN A N 1
ATOM 698 C CA . GLN A 1 88 ? 8.372 -9.557 -11.083 1.00 79.56 88 GLN A CA 1
ATOM 699 C C . GLN A 1 88 ? 7.999 -8.280 -10.316 1.00 79.56 88 GLN A C 1
ATOM 701 O O . GLN A 1 88 ? 8.343 -7.184 -10.740 1.00 79.56 88 GLN A O 1
ATOM 706 N N . SER A 1 89 ? 7.394 -8.422 -9.131 1.00 80.88 89 SER A N 1
ATOM 707 C CA . SER A 1 89 ? 7.048 -7.294 -8.255 1.00 80.88 89 SER A CA 1
ATOM 708 C C . SER A 1 89 ? 8.269 -6.455 -7.851 1.00 80.88 89 SER A C 1
ATOM 710 O O . SER A 1 89 ? 8.231 -5.229 -7.950 1.00 80.88 89 SER A O 1
ATOM 712 N N . VAL A 1 90 ? 9.369 -7.095 -7.440 1.00 81.00 90 VAL A N 1
ATOM 713 C CA . VAL A 1 90 ? 10.606 -6.401 -7.035 1.00 81.00 90 VAL A CA 1
ATOM 714 C C . VAL A 1 90 ? 11.330 -5.779 -8.228 1.00 81.00 90 VAL A C 1
ATOM 716 O O . VAL A 1 90 ? 11.906 -4.704 -8.074 1.00 81.00 90 VAL A O 1
ATOM 719 N N . GLN A 1 91 ? 11.284 -6.425 -9.401 1.00 80.25 91 GLN A N 1
ATOM 720 C CA . GLN A 1 91 ? 11.848 -5.874 -10.640 1.00 80.25 91 GLN A CA 1
ATOM 721 C C . GLN A 1 91 ? 11.156 -4.576 -11.059 1.00 80.25 91 GLN A C 1
ATOM 723 O O . GLN A 1 91 ? 11.826 -3.660 -11.523 1.00 80.25 91 GLN A O 1
ATOM 728 N N . GLU A 1 92 ? 9.839 -4.484 -10.881 1.00 77.38 92 GLU A N 1
ATOM 729 C CA . GLU A 1 92 ? 9.099 -3.260 -11.184 1.00 77.38 92 GLU A CA 1
ATOM 730 C C . GLU A 1 92 ? 9.246 -2.204 -10.089 1.00 77.38 92 GLU A C 1
ATOM 732 O O . GLU A 1 92 ? 9.579 -1.055 -10.371 1.00 77.38 92 GLU A O 1
ATOM 737 N N . HIS A 1 93 ? 8.980 -2.569 -8.832 1.00 78.69 93 HIS A N 1
ATOM 738 C CA . HIS A 1 93 ? 9.110 -1.647 -7.712 1.00 78.69 93 HIS A CA 1
ATOM 739 C C . HIS A 1 93 ? 9.212 -2.393 -6.378 1.00 78.69 93 HIS A C 1
ATOM 741 O O . HIS A 1 93 ? 8.268 -3.044 -5.935 1.00 78.69 93 HIS A O 1
ATOM 747 N N . ILE A 1 94 ? 10.315 -2.209 -5.650 1.00 82.38 94 ILE A N 1
ATOM 748 C CA . ILE A 1 94 ? 10.537 -2.842 -4.334 1.00 82.38 94 ILE A CA 1
ATOM 749 C C . ILE A 1 94 ? 9.394 -2.536 -3.347 1.00 82.38 94 ILE A C 1
ATOM 751 O O . ILE A 1 94 ? 9.063 -3.367 -2.504 1.00 82.38 94 ILE A O 1
ATOM 755 N N . ALA A 1 95 ? 8.749 -1.368 -3.472 1.00 81.00 95 ALA A N 1
ATOM 756 C CA . ALA A 1 95 ? 7.659 -0.963 -2.581 1.00 81.00 95 ALA A CA 1
ATOM 757 C C . ALA A 1 95 ? 6.302 -1.674 -2.796 1.00 81.00 95 ALA A C 1
ATOM 759 O O . ALA A 1 95 ? 5.407 -1.481 -1.975 1.00 81.00 95 ALA A O 1
ATOM 760 N N . GLY A 1 96 ? 6.112 -2.503 -3.831 1.00 83.00 96 GLY A N 1
ATOM 761 C CA . GLY A 1 96 ? 4.828 -3.202 -4.006 1.00 83.00 96 GLY A CA 1
ATOM 762 C C . GLY A 1 96 ? 4.561 -4.252 -2.927 1.00 83.00 96 GLY A C 1
ATOM 763 O O . GLY A 1 96 ? 3.459 -4.321 -2.384 1.00 83.00 96 GLY A O 1
ATOM 764 N N . ILE A 1 97 ? 5.590 -5.004 -2.531 1.00 86.00 97 ILE A N 1
ATOM 765 C CA . ILE A 1 97 ? 5.505 -5.983 -1.437 1.00 86.00 97 ILE A CA 1
ATOM 766 C C . ILE A 1 97 ? 5.141 -5.319 -0.095 1.00 86.00 97 ILE A C 1
ATOM 768 O O . ILE A 1 97 ? 4.158 -5.743 0.522 1.00 86.00 97 ILE A O 1
ATOM 772 N N . PRO A 1 98 ? 5.860 -4.279 0.387 1.00 87.19 98 PRO A N 1
ATOM 773 C CA . PRO A 1 98 ? 5.484 -3.616 1.629 1.00 87.19 98 PRO A CA 1
ATOM 774 C C . PRO A 1 98 ? 4.116 -2.936 1.529 1.00 87.19 98 PRO A C 1
ATOM 776 O O . PRO A 1 98 ? 3.396 -2.936 2.523 1.00 87.19 98 PRO A O 1
ATOM 779 N N . ALA A 1 99 ? 3.703 -2.430 0.360 1.00 87.56 99 ALA A N 1
ATOM 780 C CA . ALA A 1 99 ? 2.357 -1.886 0.186 1.00 87.56 99 ALA A CA 1
ATOM 781 C C . ALA A 1 99 ? 1.272 -2.948 0.445 1.00 87.56 99 ALA A C 1
ATOM 783 O O . ALA A 1 99 ? 0.368 -2.706 1.245 1.00 87.56 99 ALA A O 1
ATOM 784 N N . VAL A 1 100 ? 1.393 -4.147 -0.141 1.00 88.25 100 VAL A N 1
ATOM 785 C CA . VAL A 1 100 ? 0.461 -5.262 0.122 1.00 88.25 100 VAL A CA 1
ATOM 786 C C . VAL A 1 100 ? 0.451 -5.637 1.604 1.00 88.25 100 VAL A C 1
ATOM 788 O O . VAL A 1 100 ? -0.620 -5.767 2.199 1.00 88.25 100 VAL A O 1
ATOM 791 N N . LEU A 1 101 ? 1.627 -5.759 2.227 1.00 89.31 101 LEU A N 1
ATOM 792 C CA . LEU A 1 101 ? 1.741 -6.097 3.649 1.00 89.31 101 LEU A CA 1
ATOM 793 C C . LEU A 1 101 ? 1.063 -5.061 4.552 1.00 89.31 101 LEU A C 1
ATOM 795 O O . LEU A 1 101 ? 0.355 -5.443 5.484 1.00 89.31 101 LEU A O 1
ATOM 799 N N . ILE A 1 102 ? 1.238 -3.767 4.273 1.00 90.25 102 ILE A N 1
ATOM 800 C CA . ILE A 1 102 ? 0.604 -2.684 5.034 1.00 90.25 102 ILE A CA 1
ATOM 801 C C . ILE A 1 102 ? -0.917 -2.767 4.913 1.00 90.25 102 ILE A C 1
ATOM 803 O O . ILE A 1 102 ? -1.604 -2.670 5.930 1.00 90.25 102 ILE A O 1
ATOM 807 N N . ILE A 1 103 ? -1.454 -2.978 3.707 1.00 88.69 103 ILE A N 1
ATOM 808 C CA . ILE A 1 103 ? -2.906 -3.060 3.509 1.00 88.69 103 ILE A CA 1
ATOM 809 C C . ILE A 1 103 ? -3.480 -4.276 4.248 1.00 88.69 103 ILE A C 1
ATOM 811 O O . ILE A 1 103 ? -4.459 -4.145 4.983 1.00 88.69 103 ILE A O 1
ATOM 815 N N . LEU A 1 104 ? -2.842 -5.446 4.141 1.00 88.69 104 LEU A N 1
ATOM 816 C CA . LEU A 1 104 ? -3.259 -6.645 4.877 1.00 88.69 104 LEU A CA 1
ATOM 817 C C . LEU A 1 104 ? -3.189 -6.437 6.397 1.00 88.69 104 LEU A C 1
ATOM 819 O O . LEU A 1 104 ? -4.103 -6.828 7.128 1.00 88.69 104 LEU A O 1
ATOM 823 N N . PHE A 1 105 ? -2.129 -5.787 6.883 1.00 89.06 105 PHE A N 1
ATOM 824 C CA . PHE A 1 105 ? -1.984 -5.449 8.296 1.00 89.06 105 PHE A CA 1
ATOM 825 C C . PHE A 1 105 ? -3.088 -4.498 8.768 1.00 89.06 105 PHE A C 1
ATOM 827 O O . PHE A 1 105 ? -3.666 -4.721 9.832 1.00 89.06 105 PHE A O 1
ATOM 834 N N . ARG A 1 106 ? -3.433 -3.483 7.965 1.00 87.50 106 ARG A N 1
ATOM 835 C CA . ARG A 1 106 ? -4.537 -2.557 8.246 1.00 87.50 106 ARG A CA 1
ATOM 836 C C . ARG A 1 106 ? -5.874 -3.281 8.330 1.00 87.50 106 ARG A C 1
ATOM 838 O O . ARG A 1 106 ? -6.571 -3.112 9.326 1.00 87.50 106 ARG A O 1
ATOM 845 N N . ILE A 1 107 ? -6.193 -4.146 7.366 1.00 87.38 107 ILE A N 1
ATOM 846 C CA . ILE A 1 10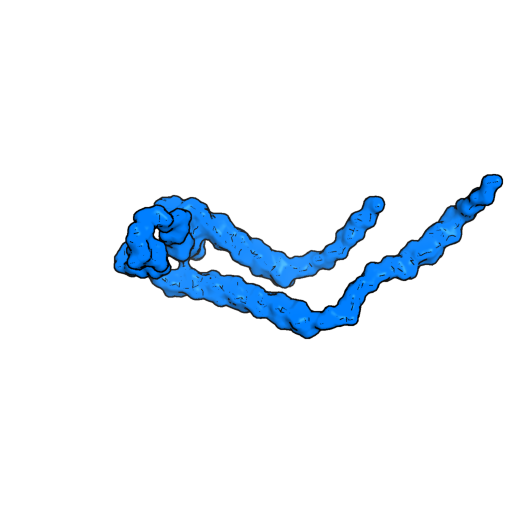7 ? -7.422 -4.958 7.383 1.00 87.38 107 ILE A CA 1
ATOM 847 C C . ILE A 1 107 ? -7.481 -5.815 8.656 1.00 87.38 107 ILE A C 1
ATOM 849 O O . ILE A 1 107 ? -8.516 -5.862 9.326 1.00 87.38 107 ILE A O 1
ATOM 853 N N . LYS A 1 108 ? -6.364 -6.444 9.050 1.00 86.25 108 LYS A N 1
ATOM 854 C CA . LYS A 1 108 ? -6.279 -7.235 10.287 1.00 86.25 108 LYS A CA 1
ATOM 855 C C . LYS A 1 108 ? -6.472 -6.377 11.541 1.00 86.25 108 LYS A C 1
ATOM 857 O O . LYS A 1 108 ? -7.208 -6.781 12.437 1.00 86.25 108 LYS A O 1
ATOM 862 N N . GLN A 1 109 ? -5.829 -5.211 11.615 1.00 82.69 109 GLN A N 1
ATOM 863 C CA . GLN A 1 109 ? -5.961 -4.276 12.737 1.00 82.69 109 GLN A CA 1
ATOM 864 C C . GLN A 1 109 ? -7.410 -3.799 12.896 1.00 82.69 109 GLN A C 1
ATOM 866 O O . GLN A 1 109 ? -7.902 -3.688 14.017 1.00 82.69 109 GLN A O 1
ATOM 871 N N . LEU A 1 110 ? -8.087 -3.548 11.777 1.00 80.69 110 LEU A N 1
ATOM 872 C CA . LEU A 1 110 ? -9.471 -3.093 11.742 1.00 80.69 110 LEU A CA 1
ATOM 873 C C . LEU A 1 110 ? -10.464 -4.208 12.098 1.00 80.69 110 LEU A C 1
ATOM 875 O O . LEU A 1 110 ? -11.453 -3.955 12.777 1.00 80.69 110 LEU A O 1
ATOM 879 N N . SER A 1 111 ? -10.166 -5.445 11.686 1.00 79.31 111 SER A N 1
ATOM 880 C CA . SER A 1 111 ? -10.975 -6.633 11.999 1.00 79.31 111 SER A CA 1
ATOM 881 C C . SER A 1 111 ? -10.868 -7.051 13.469 1.00 79.31 111 SER A C 1
ATOM 883 O O . SER A 1 111 ? -11.824 -7.571 14.035 1.00 79.31 111 SER A O 1
ATOM 885 N N . TYR A 1 112 ? -9.715 -6.809 14.102 1.00 76.88 112 TYR A N 1
ATOM 886 C CA . TYR A 1 112 ? -9.468 -7.115 15.511 1.00 76.88 112 TYR A CA 1
ATOM 887 C C . TYR A 1 112 ? -9.071 -5.847 16.275 1.00 76.88 112 TYR A C 1
ATOM 889 O O . TYR A 1 112 ? -7.895 -5.697 16.633 1.00 76.88 112 TYR A O 1
ATOM 897 N N . PRO A 1 113 ? -10.017 -4.928 16.559 1.00 65.12 113 PRO A N 1
ATOM 898 C CA . PRO A 1 113 ? -9.725 -3.776 17.395 1.00 65.12 113 PRO A CA 1
ATOM 899 C C . PRO A 1 113 ? -9.311 -4.284 18.778 1.00 65.12 113 PRO A C 1
ATOM 901 O O . PRO A 1 113 ? -10.137 -4.743 19.571 1.00 65.12 113 PRO A O 1
ATOM 904 N N . LYS A 1 114 ? -8.005 -4.248 19.075 1.00 58.19 114 LYS A N 1
ATOM 905 C CA . LYS A 1 114 ? -7.522 -4.535 20.424 1.00 58.19 114 LYS A CA 1
ATOM 906 C C . LYS A 1 114 ? -8.163 -3.511 21.349 1.00 58.19 114 LYS A C 1
ATOM 908 O O . LYS A 1 114 ? -8.057 -2.310 21.107 1.00 58.19 114 LYS A O 1
ATOM 913 N N . LYS A 1 115 ? -8.815 -3.983 22.411 1.00 50.28 115 LYS A N 1
ATOM 914 C CA . LYS A 1 115 ? -9.193 -3.109 23.520 1.00 50.28 115 LYS A CA 1
ATOM 915 C C . LYS A 1 115 ? -7.891 -2.512 24.033 1.00 50.28 115 LYS A C 1
ATOM 917 O O . LYS A 1 115 ? -7.019 -3.256 24.472 1.00 50.28 115 LYS A O 1
ATOM 922 N N . THR A 1 116 ? -7.720 -1.207 23.875 1.00 54.28 116 THR A N 1
ATOM 923 C CA . THR A 1 116 ? -6.580 -0.472 24.410 1.00 54.28 116 THR A CA 1
ATOM 924 C C . THR A 1 116 ? -6.668 -0.576 25.927 1.00 54.28 116 THR A C 1
ATOM 926 O O . THR A 1 116 ? -7.356 0.204 26.578 1.00 54.28 116 THR A O 1
ATOM 929 N N . THR A 1 117 ? -6.045 -1.601 26.500 1.00 47.78 117 THR A N 1
ATOM 930 C CA . THR A 1 117 ? -5.739 -1.635 27.923 1.00 47.78 117 THR A CA 1
ATOM 931 C C . THR A 1 117 ? -4.680 -0.567 28.123 1.00 47.78 117 THR A C 1
ATOM 933 O O . THR A 1 117 ? -3.519 -0.741 27.755 1.00 47.78 117 THR A O 1
ATOM 936 N N . VAL A 1 118 ? -5.128 0.597 28.583 1.00 60.72 118 VAL A N 1
ATOM 937 C CA . VAL A 1 118 ? -4.261 1.678 29.037 1.00 60.72 118 VAL A CA 1
ATOM 938 C C . VAL A 1 118 ? -3.408 1.092 30.163 1.00 60.72 118 VAL A C 1
ATOM 940 O O . VAL A 1 118 ? -3.936 0.747 31.215 1.00 60.72 118 VAL A O 1
ATOM 943 N N . TYR A 1 119 ? -2.115 0.886 29.911 1.00 49.12 119 TYR A N 1
ATOM 944 C CA . TYR A 1 119 ? -1.152 0.607 30.972 1.00 49.12 119 TYR A CA 1
ATOM 945 C C . TYR A 1 119 ? -0.910 1.933 31.693 1.00 49.12 119 TYR A C 1
ATOM 947 O O . TYR A 1 119 ? -0.179 2.783 31.186 1.00 49.12 119 TYR A O 1
ATOM 955 N N . GLU A 1 120 ? -1.585 2.136 32.823 1.00 50.41 120 GLU A N 1
ATOM 956 C CA . GLU A 1 120 ? -1.190 3.164 33.786 1.00 50.41 120 GLU A CA 1
ATOM 957 C C . GLU A 1 120 ? 0.129 2.724 34.439 1.00 50.41 120 GLU A C 1
ATOM 959 O O . GLU A 1 120 ? 0.211 1.623 34.990 1.00 50.41 120 GLU A O 1
ATOM 964 N N . VAL A 1 121 ? 1.162 3.561 34.306 1.00 51.38 121 VAL A N 1
ATOM 965 C CA . VAL A 1 121 ? 2.422 3.497 35.067 1.00 51.38 121 VAL A CA 1
ATOM 966 C C . VAL A 1 121 ? 2.310 4.456 36.241 1.00 51.38 121 VAL A C 1
ATOM 968 O O . VAL A 1 121 ? 1.808 5.580 36.006 1.00 51.38 121 VAL A O 1
#